Protein AF-A0A010YLK9-F1 (afdb_monomer)

Structure (mmCIF, N/CA/C/O backbone):
data_AF-A0A010YLK9-F1
#
_entry.id   AF-A0A010YLK9-F1
#
loop_
_atom_site.group_PDB
_atom_site.id
_atom_site.type_symbol
_atom_site.label_atom_id
_atom_site.label_alt_id
_atom_site.label_comp_id
_atom_site.label_asym_id
_atom_site.label_entity_id
_atom_site.label_seq_id
_atom_site.pdbx_PDB_ins_code
_atom_site.Cartn_x
_atom_site.Cartn_y
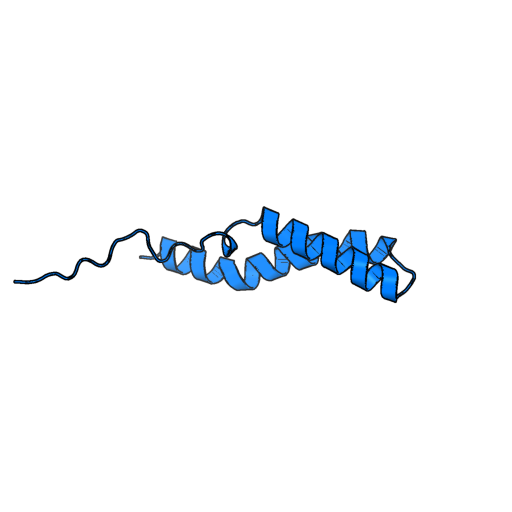_atom_site.Cartn_z
_atom_site.occupancy
_atom_site.B_iso_or_equiv
_atom_site.auth_seq_id
_atom_site.auth_comp_id
_atom_site.auth_asym_id
_atom_site.auth_atom_id
_atom_site.pdbx_PDB_model_num
ATOM 1 N N . MET A 1 1 ? -14.705 -13.187 44.690 1.00 45.62 1 MET A N 1
ATOM 2 C CA . MET A 1 1 ? -14.097 -11.893 44.322 1.00 45.62 1 MET A CA 1
ATOM 3 C C . MET A 1 1 ? -12.748 -12.159 43.683 1.00 45.62 1 MET A C 1
ATOM 5 O O . MET A 1 1 ? -11.793 -12.344 44.414 1.00 45.62 1 MET A O 1
ATOM 9 N N . THR A 1 2 ? -12.696 -12.210 42.353 1.00 42.31 2 THR A N 1
ATOM 10 C CA . THR A 1 2 ? -11.498 -11.930 41.541 1.00 42.31 2 THR A CA 1
ATOM 11 C C . THR A 1 2 ? -12.007 -11.571 40.147 1.00 42.31 2 THR A C 1
ATOM 13 O O . THR A 1 2 ? -12.120 -12.429 39.272 1.00 42.31 2 THR A O 1
ATOM 16 N N . SER A 1 3 ? -12.413 -10.314 39.971 1.00 46.28 3 SER A N 1
ATOM 17 C CA . SER A 1 3 ? -12.590 -9.743 38.639 1.00 46.28 3 SER A CA 1
ATOM 18 C C . SER A 1 3 ? -11.216 -9.739 37.977 1.00 46.28 3 SER A C 1
ATOM 20 O O . SER A 1 3 ? -10.317 -9.012 38.392 1.00 46.28 3 SER A O 1
ATOM 22 N N . HIS A 1 4 ? -11.018 -10.622 37.002 1.00 50.31 4 HIS A N 1
ATOM 23 C CA . HIS A 1 4 ? -9.937 -10.474 36.040 1.00 50.31 4 HIS A CA 1
ATOM 24 C C . HIS A 1 4 ? -10.375 -9.414 35.035 1.00 50.31 4 HIS A C 1
ATOM 26 O O . HIS A 1 4 ? -10.848 -9.729 33.944 1.00 50.31 4 HIS A O 1
ATOM 32 N N . ASP A 1 5 ? -10.237 -8.151 35.431 1.00 54.19 5 ASP A N 1
ATOM 33 C CA . ASP A 1 5 ? -10.291 -7.027 34.509 1.00 54.19 5 ASP A CA 1
ATOM 34 C C . ASP A 1 5 ? -9.056 -7.126 33.608 1.00 54.19 5 ASP A C 1
ATOM 36 O O . ASP A 1 5 ? -7.965 -6.642 33.919 1.00 54.19 5 ASP A O 1
ATOM 40 N N . ALA A 1 6 ? -9.211 -7.864 32.507 1.00 53.56 6 ALA A N 1
ATOM 41 C CA . ALA A 1 6 ? -8.250 -7.881 31.420 1.00 53.56 6 ALA A CA 1
ATOM 42 C C . ALA A 1 6 ? -7.986 -6.423 31.003 1.00 53.56 6 ALA A C 1
ATOM 44 O O . ALA A 1 6 ? -8.940 -5.654 30.855 1.00 53.56 6 ALA A O 1
ATOM 45 N N . PRO A 1 7 ? -6.719 -6.008 30.826 1.00 51.03 7 PRO A N 1
ATOM 46 C CA . PRO A 1 7 ? -6.403 -4.612 30.584 1.00 51.03 7 PRO A CA 1
ATOM 47 C C . PRO A 1 7 ? -7.130 -4.138 29.325 1.00 51.03 7 PRO A C 1
ATOM 49 O O . PRO A 1 7 ? -6.888 -4.641 28.223 1.00 51.03 7 PRO A O 1
ATOM 52 N N . ALA A 1 8 ? -7.995 -3.135 29.498 1.00 51.56 8 ALA A N 1
ATOM 53 C CA . ALA A 1 8 ? -8.809 -2.473 28.477 1.00 51.56 8 ALA A CA 1
ATOM 54 C C . ALA A 1 8 ? -7.987 -1.710 27.405 1.00 51.56 8 ALA A C 1
ATOM 56 O O . ALA A 1 8 ? -8.461 -0.753 26.801 1.00 51.56 8 ALA A O 1
ATOM 57 N N . GLY A 1 9 ? -6.748 -2.140 27.148 1.00 50.31 9 GLY A N 1
ATOM 58 C CA . GLY A 1 9 ? -5.819 -1.570 26.174 1.00 50.31 9 GLY A CA 1
ATOM 59 C C . GLY A 1 9 ? -5.151 -2.585 25.237 1.00 50.31 9 GLY A C 1
ATOM 60 O O . GLY A 1 9 ? -4.471 -2.164 24.308 1.00 50.31 9 GLY A O 1
ATOM 61 N N . ALA A 1 10 ? -5.343 -3.901 25.409 1.00 49.47 10 ALA A N 1
ATOM 62 C CA . ALA A 1 10 ? -4.575 -4.910 24.655 1.00 49.47 10 ALA A CA 1
ATOM 63 C C . ALA A 1 10 ? -5.189 -5.354 23.308 1.00 49.47 10 ALA A C 1
ATOM 65 O O . ALA A 1 10 ? -4.543 -6.073 22.552 1.00 49.47 10 ALA A O 1
ATOM 66 N N . ALA A 1 11 ? -6.411 -4.929 22.973 1.00 51.53 11 ALA A N 1
ATOM 67 C CA . ALA A 1 11 ? -7.094 -5.345 21.739 1.00 51.53 11 ALA A CA 1
ATOM 68 C C . ALA A 1 11 ? -7.677 -4.161 20.948 1.00 51.53 11 ALA A C 1
ATOM 70 O O . ALA A 1 11 ? -8.765 -4.241 20.371 1.00 51.53 11 ALA A O 1
ATOM 71 N N . GLY A 1 12 ? -7.011 -3.004 20.962 1.00 59.19 12 GLY A N 1
ATOM 72 C CA . GLY A 1 12 ? -7.216 -1.995 19.916 1.00 59.19 12 GLY A CA 1
ATOM 73 C C . GLY A 1 12 ? -6.711 -2.535 18.572 1.00 59.19 12 GLY A C 1
ATOM 74 O O . GLY A 1 12 ? -5.814 -3.375 18.579 1.00 59.19 12 GLY A O 1
ATOM 75 N N . PRO A 1 13 ? -7.224 -2.071 17.416 1.00 59.38 13 PRO A N 1
ATOM 76 C CA . PRO A 1 13 ? -6.769 -2.537 16.100 1.00 59.38 13 PRO A CA 1
ATOM 77 C C . PRO A 1 13 ? -5.265 -2.314 15.823 1.00 59.38 13 PRO A C 1
ATOM 79 O O . PRO A 1 13 ? -4.790 -2.684 14.757 1.00 59.38 13 PRO A O 1
ATOM 82 N N . GLY A 1 14 ? -4.494 -1.765 16.768 1.00 71.69 14 GLY A N 1
ATOM 83 C CA . GLY A 1 14 ? -3.038 -1.687 16.708 1.00 71.69 14 GLY A CA 1
ATOM 84 C C . GLY A 1 14 ? -2.553 -0.976 15.449 1.00 71.69 14 GLY A C 1
ATOM 85 O O . GLY A 1 14 ? -3.237 -0.113 14.897 1.00 71.69 14 GLY A O 1
ATOM 86 N N . ILE A 1 15 ? -1.386 -1.386 14.954 1.00 69.19 15 ILE A N 1
ATOM 87 C CA . ILE A 1 15 ? -0.810 -0.887 13.695 1.00 69.19 15 ILE A CA 1
ATOM 88 C C . ILE A 1 15 ? -1.748 -1.128 12.496 1.00 69.19 15 ILE A C 1
ATOM 90 O O . ILE A 1 15 ? -1.756 -0.352 11.545 1.00 69.19 15 ILE A O 1
ATOM 94 N N . TRP A 1 16 ? -2.606 -2.153 12.582 1.00 71.81 16 TRP A N 1
ATOM 95 C CA . TRP A 1 16 ? -3.583 -2.510 11.557 1.00 71.81 16 TRP A CA 1
ATOM 96 C C . TRP A 1 16 ? -4.757 -1.532 11.464 1.00 71.81 16 TRP A C 1
ATOM 98 O O . TRP A 1 16 ? -5.397 -1.469 10.419 1.00 71.81 16 TRP A O 1
ATOM 108 N N . GLY A 1 17 ? -5.030 -0.744 12.508 1.00 75.38 17 GLY A N 1
ATOM 109 C CA . GLY A 1 17 ? -6.055 0.301 12.489 1.00 75.38 17 GLY A CA 1
ATOM 110 C C . GLY A 1 17 ? -5.650 1.545 11.699 1.00 75.38 17 GLY A C 1
ATOM 111 O O . GLY A 1 17 ? -6.516 2.329 11.319 1.00 75.38 17 GLY A O 1
ATOM 112 N N . ASN A 1 18 ? -4.358 1.722 11.418 1.00 83.44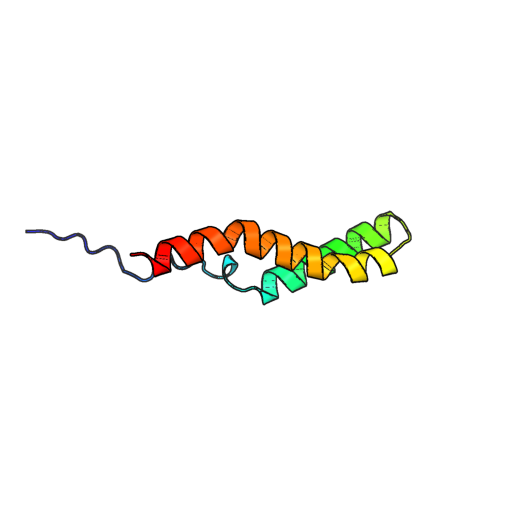 18 ASN A N 1
ATOM 113 C CA . ASN A 1 18 ? -3.846 2.905 10.741 1.00 83.44 18 ASN A CA 1
ATOM 114 C C . ASN A 1 18 ? -4.068 2.817 9.222 1.00 83.44 18 ASN A C 1
ATOM 116 O O . ASN A 1 18 ? -3.381 2.073 8.522 1.00 83.44 18 ASN A O 1
ATOM 120 N N . LEU A 1 19 ? -4.993 3.631 8.711 1.00 82.19 19 LEU A N 1
ATOM 121 C CA . LEU A 1 19 ? -5.292 3.749 7.281 1.00 82.19 19 LEU A CA 1
ATOM 122 C C . LEU A 1 19 ? -4.049 4.083 6.434 1.00 82.19 19 LEU A C 1
ATOM 124 O O . LEU A 1 19 ? -3.905 3.573 5.327 1.00 82.19 19 LEU A O 1
ATOM 128 N N . GLY A 1 20 ? -3.119 4.884 6.959 1.00 84.31 20 GLY A N 1
ATOM 129 C CA . GLY A 1 20 ? -1.891 5.262 6.257 1.00 84.31 20 GLY A CA 1
ATOM 130 C C . GLY A 1 20 ? -0.969 4.076 5.963 1.00 84.31 20 GLY A C 1
ATOM 131 O O . GLY A 1 20 ? -0.383 4.012 4.887 1.00 84.31 20 GLY A O 1
ATOM 132 N N . ILE A 1 21 ? -0.897 3.096 6.869 1.00 87.06 21 ILE A N 1
ATOM 133 C CA . ILE A 1 21 ? -0.126 1.858 6.656 1.00 87.06 21 ILE A CA 1
ATOM 134 C C . ILE A 1 21 ? -0.727 1.031 5.525 1.00 87.06 21 ILE A C 1
ATOM 136 O O . ILE A 1 21 ? 0.002 0.512 4.684 1.00 87.06 21 ILE A O 1
ATOM 140 N N . TRP A 1 22 ? -2.053 0.962 5.459 1.00 87.56 22 TRP A N 1
ATOM 141 C CA . TRP A 1 22 ? -2.739 0.254 4.388 1.00 87.56 22 TRP A CA 1
ATOM 142 C C . TRP A 1 22 ? -2.623 0.964 3.041 1.00 87.56 22 TRP A C 1
ATOM 144 O O . TRP A 1 22 ? -2.441 0.295 2.029 1.00 87.56 22 TRP A O 1
ATOM 154 N N . ILE A 1 23 ? -2.654 2.299 3.018 1.00 87.56 23 ILE A N 1
ATOM 155 C CA . ILE A 1 23 ? -2.381 3.090 1.809 1.00 87.56 23 ILE A CA 1
ATOM 156 C C . ILE A 1 23 ? -0.952 2.843 1.320 1.00 87.56 23 ILE A C 1
ATOM 158 O O . ILE A 1 23 ? -0.759 2.567 0.140 1.00 87.56 23 ILE A O 1
ATOM 162 N N . ALA A 1 24 ? 0.042 2.907 2.211 1.00 88.44 24 ALA A N 1
ATOM 163 C CA . ALA A 1 24 ? 1.440 2.672 1.859 1.00 88.44 24 ALA A CA 1
ATOM 164 C C . ALA A 1 24 ? 1.669 1.236 1.362 1.00 88.44 24 ALA A C 1
ATOM 166 O O . ALA A 1 24 ? 2.337 1.030 0.349 1.00 88.44 24 ALA A O 1
ATOM 167 N N . PHE A 1 25 ? 1.060 0.252 2.029 1.00 88.75 25 PHE A N 1
ATOM 168 C CA . PHE A 1 25 ? 1.076 -1.143 1.597 1.00 88.75 25 PHE A CA 1
ATOM 169 C C . PHE A 1 25 ? 0.437 -1.313 0.214 1.00 88.75 25 PHE A C 1
ATOM 171 O O . PHE A 1 25 ? 1.036 -1.921 -0.670 1.00 88.75 25 PHE A O 1
ATOM 178 N N . GLY A 1 26 ? -0.743 -0.726 0.005 1.00 89.06 26 GLY A N 1
ATOM 179 C CA . GLY A 1 26 ? -1.439 -0.747 -1.274 1.00 89.06 26 GLY A CA 1
ATOM 180 C C . GLY A 1 26 ? -0.634 -0.0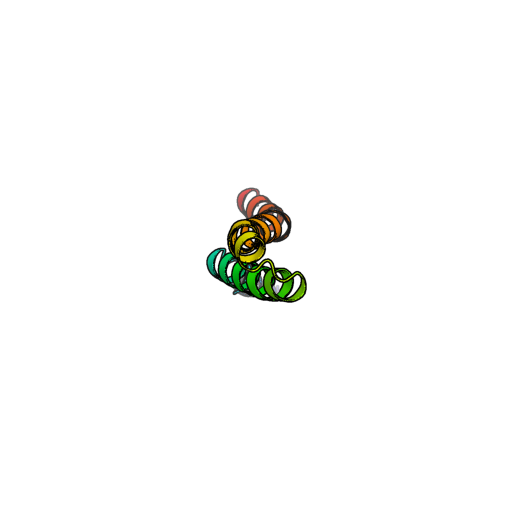82 -2.388 1.00 89.06 26 GLY A C 1
ATOM 181 O O . GLY A 1 26 ? -0.534 -0.634 -3.478 1.00 89.06 26 GLY A O 1
ATOM 182 N N . ALA A 1 27 ? -0.004 1.062 -2.121 1.00 88.00 27 ALA A N 1
ATOM 183 C CA . ALA A 1 27 ? 0.847 1.763 -3.078 1.00 88.00 27 ALA A CA 1
ATOM 184 C C . ALA A 1 27 ? 2.074 0.928 -3.475 1.00 88.00 27 ALA A C 1
ATOM 186 O O . ALA A 1 27 ? 2.352 0.779 -4.662 1.00 88.00 27 ALA A O 1
ATOM 187 N N . LEU A 1 28 ? 2.771 0.334 -2.499 1.00 89.62 28 LEU A N 1
ATOM 188 C CA . LEU A 1 28 ? 3.919 -0.537 -2.755 1.00 89.62 28 LEU A CA 1
ATOM 189 C C . LEU A 1 28 ? 3.507 -1.779 -3.554 1.00 89.62 28 LEU A C 1
ATOM 191 O O . LEU A 1 28 ? 4.150 -2.117 -4.545 1.00 89.62 28 LEU A O 1
ATOM 195 N N . PHE A 1 29 ? 2.409 -2.426 -3.158 1.00 88.75 29 PHE A N 1
ATOM 196 C CA . PHE A 1 29 ? 1.846 -3.563 -3.882 1.00 88.75 29 PHE A CA 1
ATOM 197 C C . PHE A 1 29 ? 1.471 -3.183 -5.317 1.00 88.75 29 PHE A C 1
ATOM 199 O O . PHE A 1 29 ? 1.824 -3.889 -6.258 1.00 88.75 29 PHE A O 1
ATOM 206 N N . GLY A 1 30 ? 0.822 -2.033 -5.490 1.00 87.88 30 GLY A N 1
ATOM 207 C CA . GLY A 1 30 ? 0.478 -1.473 -6.787 1.00 87.88 30 GLY A CA 1
ATOM 208 C C . GLY A 1 30 ? 1.702 -1.265 -7.671 1.00 87.88 30 GLY A C 1
ATOM 209 O O . GLY A 1 30 ? 1.696 -1.708 -8.812 1.00 87.88 30 GLY A O 1
ATOM 210 N N . VAL A 1 31 ? 2.781 -0.676 -7.151 1.00 87.44 31 VAL A N 1
ATOM 211 C CA . VAL A 1 31 ? 4.043 -0.500 -7.894 1.00 87.44 31 VAL A CA 1
ATOM 212 C C . VAL A 1 31 ? 4.657 -1.842 -8.293 1.00 87.44 31 VAL A C 1
ATOM 214 O O . VAL A 1 31 ? 5.084 -1.987 -9.434 1.00 87.44 31 VAL A O 1
ATOM 217 N N . VAL A 1 32 ? 4.677 -2.828 -7.392 1.00 88.69 32 VAL A N 1
ATOM 218 C CA . VAL A 1 32 ? 5.234 -4.163 -7.673 1.00 88.69 32 VAL A CA 1
ATOM 219 C C . VAL A 1 32 ? 4.429 -4.885 -8.754 1.00 88.69 32 VAL A C 1
ATOM 221 O O . VAL A 1 32 ? 5.004 -5.378 -9.722 1.00 88.69 32 VAL A O 1
ATOM 224 N N . VAL A 1 33 ? 3.100 -4.915 -8.627 1.00 84.81 33 VAL A N 1
ATOM 225 C CA . VAL A 1 33 ? 2.211 -5.550 -9.611 1.00 84.81 33 VAL A CA 1
ATOM 226 C C . VAL A 1 33 ? 2.235 -4.791 -10.935 1.00 84.81 33 VAL A C 1
ATOM 228 O O . VAL A 1 33 ? 2.337 -5.400 -11.994 1.00 84.81 33 VAL A O 1
ATOM 231 N N . GLY A 1 34 ? 2.200 -3.462 -10.888 1.00 85.75 34 GLY A N 1
ATOM 232 C CA . GLY A 1 34 ? 2.323 -2.619 -12.070 1.00 85.75 34 GLY A CA 1
ATOM 233 C C . GLY A 1 34 ? 3.646 -2.854 -12.792 1.00 85.75 34 GLY A C 1
ATOM 234 O O . GLY A 1 34 ? 3.644 -3.033 -14.000 1.00 85.75 34 GLY A O 1
ATOM 235 N N . GLY A 1 35 ? 4.761 -2.946 -12.064 1.00 87.56 35 GLY A N 1
ATOM 236 C CA . 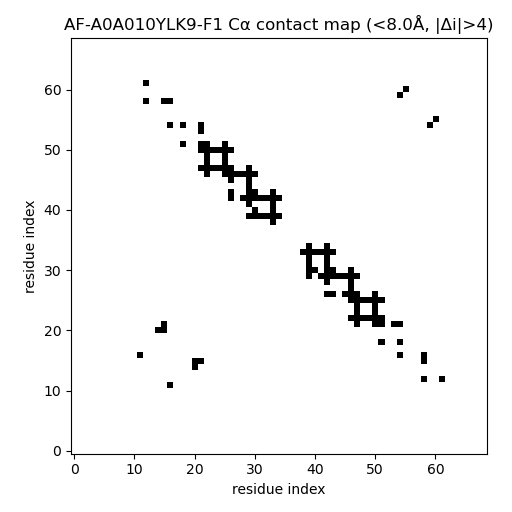GLY A 1 35 ? 6.067 -3.290 -12.630 1.00 87.56 35 GLY A CA 1
ATOM 237 C C . GLY A 1 35 ? 6.099 -4.682 -13.258 1.00 87.56 35 GLY A C 1
ATOM 238 O O . GLY A 1 35 ? 6.648 -4.840 -14.342 1.00 87.56 35 GLY A O 1
ATOM 239 N N . PHE A 1 36 ? 5.453 -5.674 -12.638 1.00 86.44 36 PHE A N 1
ATOM 240 C CA . PHE A 1 36 ? 5.330 -7.020 -13.209 1.00 86.44 36 PHE A CA 1
ATOM 241 C C . PHE A 1 36 ? 4.593 -7.032 -14.558 1.00 86.44 36 PHE A C 1
ATOM 243 O O . PHE A 1 36 ? 4.950 -7.798 -15.448 1.00 86.44 36 PHE A O 1
ATOM 250 N N . PHE A 1 37 ? 3.590 -6.169 -14.726 1.00 87.12 37 PHE A N 1
ATOM 251 C CA . PHE A 1 37 ? 2.831 -6.030 -15.973 1.00 87.12 37 PHE A CA 1
ATOM 252 C C . PHE A 1 37 ? 3.402 -4.976 -16.939 1.00 87.12 37 PHE A C 1
ATOM 254 O O . PHE A 1 37 ? 2.716 -4.616 -17.894 1.00 87.12 37 PHE A O 1
ATOM 261 N N . ASP A 1 38 ? 4.609 -4.453 -16.688 1.00 86.25 38 ASP A N 1
ATOM 262 C CA . ASP A 1 38 ? 5.208 -3.324 -17.427 1.00 86.25 38 ASP A CA 1
ATOM 263 C C . ASP A 1 38 ? 4.294 -2.076 -17.483 1.00 86.25 38 ASP A C 1
ATOM 265 O O . ASP A 1 38 ? 4.361 -1.227 -18.365 1.00 86.25 38 ASP A O 1
ATOM 269 N N . ASN A 1 39 ? 3.395 -1.952 -16.507 1.00 85.62 39 ASN A N 1
ATOM 270 C CA . ASN A 1 39 ? 2.420 -0.877 -16.386 1.00 85.62 39 ASN A CA 1
ATOM 271 C C . ASN A 1 39 ? 2.382 -0.336 -14.951 1.00 85.62 39 ASN A C 1
ATOM 273 O O . ASN A 1 39 ? 1.387 -0.419 -14.221 1.00 85.62 39 ASN A O 1
ATOM 277 N N . VAL A 1 40 ? 3.512 0.243 -14.544 1.00 81.56 40 VAL A N 1
ATOM 278 C CA . VAL A 1 40 ? 3.698 0.859 -13.221 1.00 81.56 40 VAL A CA 1
ATOM 279 C C . VAL A 1 40 ? 2.689 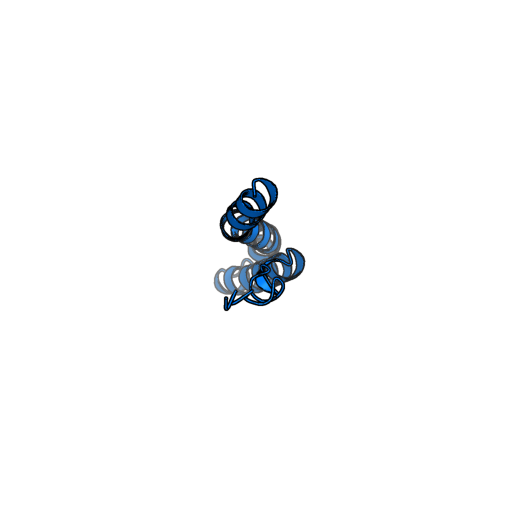1.985 -12.983 1.00 81.56 40 VAL A C 1
ATOM 281 O O . VAL A 1 40 ? 2.219 2.149 -11.861 1.00 81.56 40 VAL A O 1
ATOM 284 N N . GLY A 1 41 ? 2.299 2.726 -14.028 1.00 82.06 41 GLY A N 1
ATOM 285 C CA . GLY A 1 41 ? 1.327 3.819 -13.920 1.00 82.06 41 GLY A CA 1
ATOM 286 C C . GLY A 1 41 ? -0.0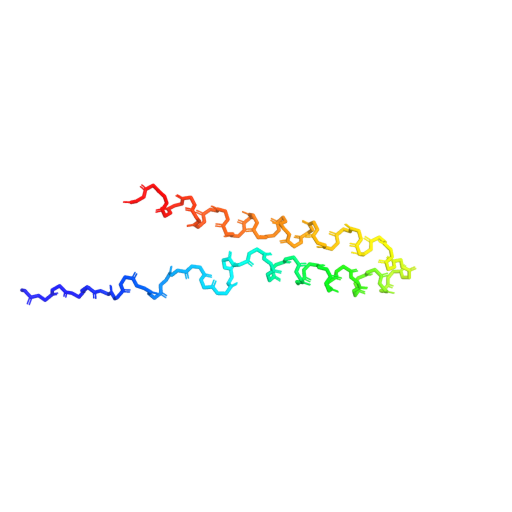44 3.351 -13.427 1.00 82.06 41 GLY A C 1
ATOM 287 O O . GLY A 1 41 ? -0.615 3.951 -12.517 1.00 82.06 41 GLY A O 1
ATOM 288 N N . LEU A 1 42 ? -0.539 2.232 -13.963 1.00 81.19 42 LEU A N 1
ATOM 289 C CA . LEU A 1 42 ? -1.794 1.620 -13.520 1.00 81.19 42 LEU A CA 1
ATOM 290 C C . LEU A 1 42 ? -1.670 1.065 -12.092 1.00 81.19 42 LEU A C 1
ATOM 292 O O . LEU A 1 42 ? -2.574 1.234 -11.273 1.00 81.19 42 LEU A O 1
ATOM 296 N N . GLY A 1 43 ? -0.513 0.484 -11.773 1.00 80.50 43 GLY A N 1
ATOM 297 C CA . GLY A 1 43 ? -0.168 0.033 -10.430 1.00 80.50 43 GLY A CA 1
ATOM 298 C C . GLY A 1 43 ? -0.196 1.144 -9.376 1.00 80.50 43 GLY A C 1
ATOM 299 O O . GLY A 1 43 ? -0.820 0.992 -8.328 1.00 80.50 43 GLY A O 1
ATOM 300 N N . VAL A 1 44 ? 0.420 2.292 -9.664 1.00 82.81 44 VAL A N 1
ATOM 301 C CA . VAL A 1 44 ? 0.435 3.469 -8.779 1.00 82.81 44 VAL A CA 1
ATOM 302 C C . VAL A 1 44 ? -0.954 4.090 -8.643 1.00 82.81 44 VAL A C 1
ATOM 304 O O . VAL A 1 44 ? -1.314 4.532 -7.554 1.00 82.81 44 VAL A O 1
ATOM 307 N N . ALA A 1 45 ? -1.749 4.104 -9.715 1.00 86.56 45 ALA A N 1
ATOM 308 C CA . ALA A 1 45 ? -3.098 4.660 -9.685 1.00 86.56 45 ALA A CA 1
ATOM 309 C C . ALA A 1 45 ? -4.062 3.820 -8.828 1.00 86.56 45 ALA A C 1
ATOM 311 O O . ALA A 1 45 ? -4.860 4.377 -8.078 1.00 86.56 45 ALA A O 1
ATOM 312 N N . LEU A 1 46 ? -3.985 2.487 -8.919 1.00 84.81 46 LEU A N 1
ATOM 313 C CA . LEU A 1 46 ? -4.911 1.584 -8.225 1.00 84.81 46 LEU A CA 1
ATOM 314 C C . LEU A 1 46 ? -4.409 1.121 -6.853 1.00 84.81 46 LEU A C 1
ATOM 316 O O . LEU A 1 46 ? -5.218 0.797 -5.985 1.00 84.81 46 LEU A O 1
ATOM 320 N N . GLY A 1 47 ? -3.095 1.096 -6.635 1.00 88.31 47 GLY A N 1
ATOM 321 C CA . GLY A 1 47 ? -2.472 0.593 -5.412 1.00 88.31 47 GLY A CA 1
ATOM 322 C C . GLY A 1 47 ? -3.007 1.237 -4.127 1.00 88.31 47 GLY A C 1
ATOM 323 O O . GLY A 1 47 ? -3.525 0.523 -3.264 1.00 88.31 47 GLY A O 1
ATOM 324 N N . PRO A 1 48 ? -2.954 2.574 -3.983 1.00 86.50 48 PRO A N 1
ATOM 325 C CA . PRO A 1 48 ? -3.483 3.268 -2.810 1.00 86.50 48 PRO A CA 1
ATOM 326 C C . PRO A 1 48 ? -4.968 2.966 -2.568 1.00 86.50 48 PRO A C 1
ATOM 328 O O . PRO A 1 48 ? -5.366 2.697 -1.435 1.00 86.50 48 PRO A O 1
ATOM 331 N N . SER A 1 49 ? -5.781 2.945 -3.630 1.00 87.88 49 SER A N 1
ATOM 332 C CA . SER A 1 49 ? -7.217 2.654 -3.559 1.00 87.88 49 SER A CA 1
ATOM 333 C C . SER A 1 49 ? -7.500 1.229 -3.080 1.00 87.88 49 SER A C 1
ATOM 335 O O . SER A 1 49 ? -8.395 1.027 -2.260 1.00 87.88 49 SER A O 1
ATOM 337 N N . LEU A 1 50 ? -6.710 0.249 -3.528 1.00 87.56 50 LEU A N 1
ATOM 338 C CA . LEU A 1 50 ? -6.783 -1.135 -3.051 1.00 87.56 50 LEU A CA 1
ATOM 339 C C . LEU A 1 50 ? -6.392 -1.243 -1.573 1.00 87.56 50 LEU A C 1
ATOM 341 O O . LEU A 1 50 ? -7.049 -1.957 -0.816 1.00 87.56 50 LEU A O 1
ATOM 345 N N . GLY A 1 51 ? -5.378 -0.487 -1.145 1.00 88.19 51 GLY A N 1
ATOM 346 C CA . GLY A 1 51 ? -4.991 -0.367 0.260 1.00 88.19 51 GLY A CA 1
ATOM 347 C C . GLY A 1 51 ? -6.137 0.136 1.143 1.00 88.19 51 GLY A C 1
ATOM 348 O O . GLY A 1 51 ? -6.468 -0.483 2.155 1.00 88.19 51 GLY A O 1
ATOM 349 N N . VAL A 1 52 ? -6.808 1.212 0.723 1.00 87.56 52 VAL A N 1
ATOM 350 C CA . VAL A 1 52 ? -7.981 1.764 1.425 1.00 87.56 52 VAL A CA 1
ATOM 351 C C . VAL A 1 52 ? -9.148 0.776 1.441 1.00 87.56 52 VAL A C 1
ATOM 353 O O . VAL A 1 52 ? -9.770 0.588 2.487 1.00 87.56 52 VAL A O 1
ATOM 356 N N . ALA A 1 53 ? -9.444 0.125 0.313 1.00 87.75 53 ALA A N 1
ATOM 357 C CA . ALA A 1 53 ? -10.526 -0.853 0.227 1.00 87.75 53 ALA A CA 1
ATOM 358 C C . ALA A 1 53 ? -10.290 -2.036 1.178 1.00 87.75 53 ALA A C 1
ATOM 360 O O . ALA A 1 53 ? -11.194 -2.431 1.916 1.00 87.75 53 ALA A O 1
ATOM 361 N N . ALA A 1 54 ? -9.061 -2.554 1.227 1.00 85.94 54 ALA A N 1
ATOM 362 C CA . ALA A 1 54 ? -8.697 -3.627 2.140 1.00 85.94 54 ALA A CA 1
ATOM 363 C C . ALA A 1 54 ? -8.809 -3.184 3.609 1.00 85.94 54 ALA A C 1
ATOM 365 O O . ALA A 1 54 ? -9.413 -3.891 4.420 1.00 85.94 54 ALA A O 1
ATOM 366 N N . TRP A 1 55 ? -8.341 -1.978 3.950 1.00 87.94 55 TRP A N 1
ATOM 367 C CA . TRP A 1 55 ? -8.550 -1.419 5.288 1.00 87.94 55 TRP A CA 1
ATOM 368 C C . TRP A 1 55 ? -10.035 -1.326 5.650 1.00 87.94 55 TRP A C 1
ATOM 370 O O . TRP A 1 55 ? -10.425 -1.747 6.736 1.00 87.94 55 TRP A O 1
ATOM 380 N N . ALA A 1 56 ? -10.885 -0.836 4.747 1.00 84.25 56 ALA A N 1
ATOM 381 C CA . ALA A 1 56 ? -12.317 -0.699 5.001 1.00 84.25 56 ALA A CA 1
ATOM 382 C C . ALA A 1 56 ? -12.997 -2.056 5.260 1.00 84.25 56 ALA A C 1
ATOM 384 O O . ALA A 1 56 ? -13.824 -2.161 6.165 1.00 84.25 56 ALA A O 1
ATOM 385 N N . VAL A 1 57 ? -12.614 -3.104 4.525 1.00 86.00 57 VAL A N 1
ATOM 386 C CA . VAL A 1 57 ? -13.165 -4.460 4.690 1.00 86.00 57 VAL A CA 1
ATOM 387 C C . VAL A 1 57 ? -12.716 -5.099 6.003 1.00 86.00 57 VAL A C 1
ATOM 389 O O . VAL A 1 57 ? -13.527 -5.696 6.709 1.00 86.00 57 VAL A O 1
ATOM 392 N N . PHE A 1 58 ? 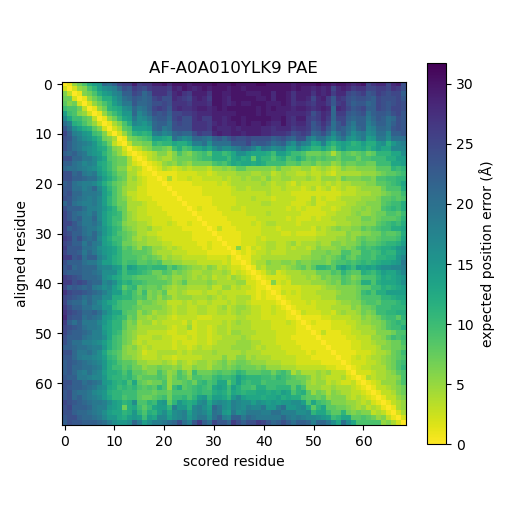-11.438 -4.970 6.365 1.00 78.94 58 PHE A N 1
ATOM 393 C CA . PHE A 1 58 ? -10.909 -5.621 7.563 1.00 78.94 58 PHE A CA 1
ATOM 394 C C . PHE A 1 58 ? -11.145 -4.798 8.837 1.00 78.94 58 PHE A C 1
ATOM 396 O O . PHE A 1 58 ? -11.483 -5.353 9.884 1.00 78.94 58 PHE A O 1
ATOM 403 N N . ILE A 1 59 ? -10.966 -3.483 8.797 1.00 79.44 59 ILE A N 1
ATOM 404 C CA . ILE A 1 59 ? -11.024 -2.617 9.983 1.00 79.44 59 ILE A CA 1
ATOM 405 C C . ILE A 1 59 ? -12.400 -1.986 10.165 1.00 79.44 59 ILE A C 1
ATOM 407 O O . ILE A 1 59 ? -12.823 -1.825 11.308 1.00 79.44 59 ILE A O 1
ATOM 411 N N . GLY A 1 60 ? -13.140 -1.712 9.088 1.00 75.19 60 GLY A N 1
ATOM 412 C CA . GLY A 1 60 ? -14.490 -1.142 9.163 1.00 75.19 60 GLY A CA 1
ATOM 413 C C . GLY A 1 60 ? -15.435 -1.907 10.105 1.00 75.19 60 GLY A C 1
ATOM 414 O O . GLY A 1 60 ? -16.005 -1.286 11.007 1.00 75.19 60 GLY A O 1
ATOM 415 N N . PRO A 1 61 ? -15.552 -3.247 10.001 1.00 75.75 61 PRO A N 1
ATOM 416 C CA . PRO A 1 61 ? -16.384 -4.038 10.911 1.00 75.75 61 PRO A CA 1
ATOM 417 C C . PRO A 1 61 ? -15.902 -3.996 12.368 1.00 75.75 61 PRO A C 1
ATOM 419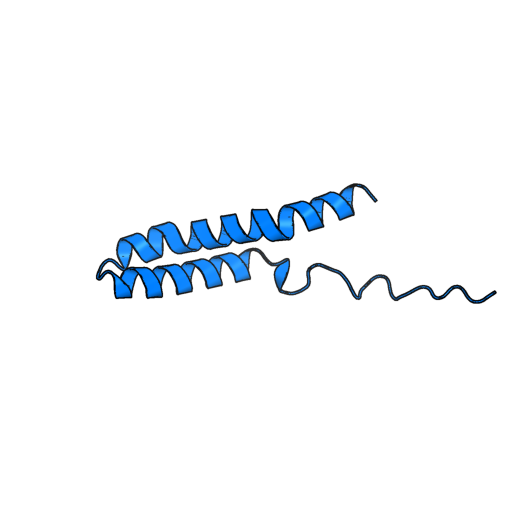 O O . PRO A 1 61 ? -16.714 -3.937 13.291 1.00 75.75 61 PRO A O 1
ATOM 422 N N . ARG A 1 62 ? -14.579 -3.974 12.586 1.00 68.94 62 ARG A N 1
ATOM 423 C CA . ARG A 1 62 ? -13.959 -3.928 13.924 1.00 68.94 62 ARG A CA 1
ATOM 424 C C . ARG A 1 62 ? -14.148 -2.575 14.607 1.00 68.94 62 ARG A C 1
ATOM 426 O O . ARG A 1 62 ? -14.284 -2.522 15.826 1.00 68.94 62 ARG A O 1
AT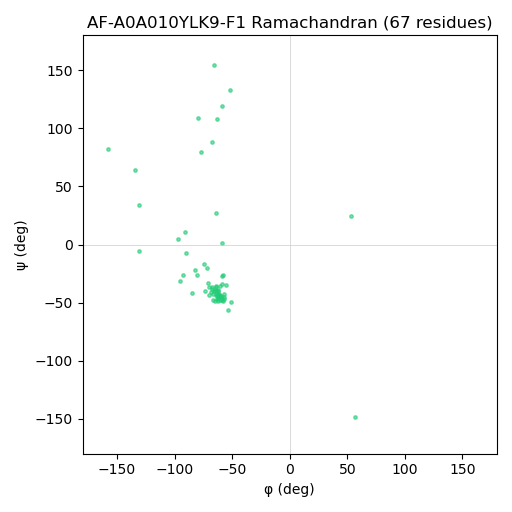OM 433 N N . LEU A 1 63 ? -14.167 -1.495 13.826 1.00 67.62 63 LEU A N 1
ATOM 434 C CA . LEU A 1 63 ? -14.426 -0.144 14.315 1.00 67.62 63 LEU A CA 1
ATOM 435 C C . LEU A 1 63 ? -15.910 0.049 14.657 1.00 67.62 63 LEU A C 1
ATOM 437 O O . LEU A 1 63 ? -16.227 0.657 15.675 1.00 67.62 63 LEU A O 1
ATOM 441 N N . LYS A 1 64 ? -16.816 -0.503 13.836 1.00 65.38 64 LYS A N 1
ATOM 442 C CA . LYS A 1 64 ? -18.265 -0.418 14.063 1.00 65.38 64 LYS A CA 1
ATOM 443 C C . LYS A 1 64 ? -18.700 -1.186 15.313 1.00 65.38 64 LYS A C 1
ATOM 445 O O . LYS A 1 64 ? -19.341 -0.604 16.174 1.00 65.38 64 LYS A O 1
ATOM 450 N N . ALA A 1 65 ? -18.240 -2.428 15.478 1.00 64.94 65 ALA A N 1
ATOM 451 C CA . ALA A 1 65 ? -18.541 -3.231 16.668 1.00 64.94 65 ALA A CA 1
ATOM 452 C C . ALA A 1 65 ? -18.084 -2.578 17.990 1.00 64.94 65 ALA A C 1
ATOM 454 O O . ALA A 1 65 ? -18.678 -2.825 19.031 1.00 64.94 65 ALA A O 1
ATOM 455 N N . ARG A 1 66 ? -17.048 -1.727 17.954 1.00 60.34 66 ARG A N 1
ATOM 456 C CA . ARG A 1 66 ? -16.554 -0.971 19.119 1.00 60.34 66 ARG A CA 1
ATOM 457 C C . ARG A 1 66 ? -17.340 0.301 19.418 1.00 60.34 66 ARG A C 1
ATOM 459 O O . ARG A 1 66 ? -17.243 0.796 20.529 1.00 60.34 66 ARG A O 1
ATOM 466 N N . ARG A 1 67 ? -18.051 0.854 18.435 1.00 59.47 67 ARG A N 1
ATOM 467 C CA . ARG A 1 67 ? -18.905 2.035 18.618 1.00 59.47 67 ARG A CA 1
ATOM 468 C C . ARG A 1 67 ? -20.256 1.669 19.238 1.00 59.47 67 ARG A C 1
ATOM 470 O O . ARG A 1 67 ? -20.867 2.519 19.873 1.00 59.47 67 ARG A O 1
ATOM 477 N N . ASP A 1 68 ? -20.686 0.427 19.032 1.00 59.94 68 ASP A N 1
ATOM 478 C CA . ASP A 1 68 ? -21.990 -0.089 19.453 1.00 59.94 68 ASP A CA 1
ATOM 479 C C . ASP A 1 68 ? -21.933 -0.868 20.795 1.00 59.94 68 ASP A C 1
ATOM 481 O O . ASP A 1 68 ? -22.943 -1.439 21.202 1.00 59.94 68 ASP A O 1
ATOM 485 N N . SER A 1 69 ? -20.772 -0.920 21.471 1.00 52.75 69 SER A N 1
ATOM 486 C CA . SER A 1 69 ? -20.575 -1.479 22.831 1.00 52.75 69 SER A CA 1
ATOM 487 C C . SER A 1 69 ? -20.290 -0.374 23.837 1.00 52.75 69 SER A C 1
ATOM 489 O O . SER A 1 69 ? -20.747 -0.514 24.990 1.00 52.75 69 SER A O 1
#

Mean predicted aligned error: 10.64 Å

Solvent-accessible surface area (backbone atoms only — not comparable to full-atom values): 3903 Å² total; per-residue (Å²): 144,80,84,80,77,68,70,96,70,80,80,62,65,62,78,76,58,40,61,65,56,31,26,52,50,16,29,53,50,14,37,55,55,10,51,74,68,77,36,39,69,60,12,50,68,45,9,35,57,51,12,47,51,50,41,47,68,67,38,45,60,59,55,50,60,62,74,79,107

Organism: NCBI:txid927661

Sequence (69 aa):
MTSHDAPAGAAGPGIWGNLGIWIAFGALFGVVVGGFFDNVGLGVALGPSLGVAAWAVFIGPRLKARRDS

Secondary structure (DSSP, 8-state):
-------TTTTS-GGGG-HHHHHHHHHHHHHHHHHHTT-HHHHHHHHHHHHHHHHHHHHHHHHHHHH--

pLDDT: mean 75.52, std 14.5, range [42.31, 89.62]

Foldseek 3Di:
DDPPPPPPPPDDCPPLLDLVVLLVQLQVQLQVVCVVVVRSVRSNVCSSVVSNVVSCVPCVVVVVVVVVD

Radius of gyration: 17.29 Å; Cα contacts (8 Å, |Δi|>4): 68; chains: 1; bounding box: 28×17×62 Å